Protein AF-A0A5E4DDS3-F1 (afdb_monomer_lite)

Secondary structure (DSSP, 8-state):
----EEEEEEEEE-SS--TTS-PEEEEEEEE--HH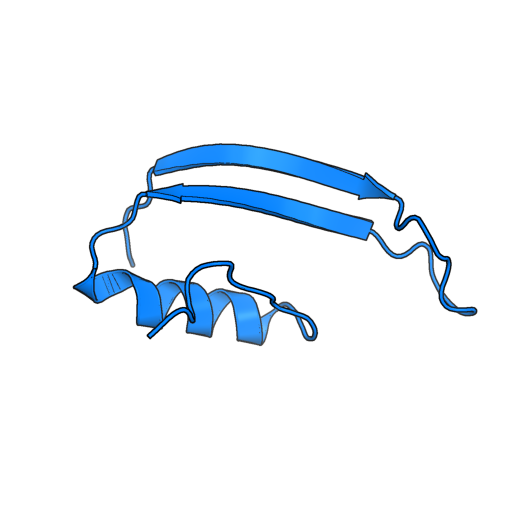HHHHHHHHHHHH-S----TT---

Foldseek 3Di:
DFDKAWPDWDWDQDPDDPPPDRDIDIDTDIDTPPVCVVVVVVVVVVVDVDDDDPPPDD

Sequence (58 aa):
TFEAKIHHLETRPAQRPRAESPHLEYFVRFEVPSGDLAALLSSVRRVSDDVRSAGEDK

InterPro domains:
  IPR049321 Tyrosine 3-monooxygenase-like, ACT domain [PF21417] (1-44)

Structure (mmCIF, N/CA/C/O backbone):
data_AF-A0A5E4DDS3-F1
#
_entry.id   AF-A0A5E4DDS3-F1
#
loop_
_atom_site.group_PDB
_atom_site.id
_atom_site.type_symbol
_atom_site.label_atom_id
_atom_site.label_alt_id
_atom_site.label_comp_id
_atom_site.label_asym_id
_atom_site.label_entity_id
_atom_site.label_seq_id
_atom_site.pdbx_PDB_ins_code
_atom_site.Cartn_x
_atom_site.Cartn_y
_atom_site.Cartn_z
_atom_site.occupancy
_atom_site.B_iso_or_equiv
_atom_site.auth_seq_id
_atom_site.auth_comp_id
_atom_site.auth_asym_id
_atom_site.auth_atom_id
_atom_site.pdbx_PDB_model_num
ATOM 1 N N . THR A 1 1 ? -10.458 -5.932 3.270 1.00 74.56 1 THR A N 1
ATOM 2 C CA . THR A 1 1 ? -10.342 -4.700 2.469 1.00 74.56 1 THR A CA 1
ATOM 3 C C . THR A 1 1 ? -10.021 -3.572 3.408 1.00 74.56 1 THR A C 1
ATOM 5 O O . THR A 1 1 ? -10.657 -3.515 4.449 1.00 74.56 1 THR A O 1
ATOM 8 N N . PHE A 1 2 ? -9.030 -2.752 3.074 1.00 84.19 2 PHE A N 1
ATOM 9 C CA . PHE A 1 2 ? -8.647 -1.564 3.836 1.00 84.19 2 PHE A CA 1
ATOM 10 C C . PHE A 1 2 ? -8.941 -0.318 2.995 1.00 84.19 2 PHE A C 1
ATOM 12 O O . PHE A 1 2 ? -8.972 -0.396 1.764 1.00 84.19 2 PHE A O 1
ATOM 19 N N . GLU A 1 3 ? -9.109 0.823 3.653 1.00 89.06 3 GLU A N 1
ATOM 20 C CA . GLU A 1 3 ? -9.086 2.133 3.004 1.00 89.06 3 GLU A CA 1
ATOM 21 C C . GLU A 1 3 ? -7.759 2.819 3.312 1.00 89.06 3 GLU A C 1
ATOM 23 O O . GLU A 1 3 ? -7.332 2.894 4.464 1.00 89.06 3 GLU A O 1
ATOM 28 N N . ALA A 1 4 ? -7.096 3.311 2.269 1.00 90.00 4 ALA A N 1
ATOM 29 C CA . ALA A 1 4 ? -5.856 4.060 2.386 1.00 90.00 4 ALA A CA 1
ATOM 30 C C . ALA A 1 4 ? -5.936 5.311 1.511 1.00 90.00 4 ALA A C 1
ATOM 32 O O . ALA A 1 4 ? -6.440 5.270 0.386 1.00 90.00 4 ALA A O 1
ATOM 33 N N . LYS A 1 5 ? -5.407 6.424 2.016 1.00 93.81 5 LYS A N 1
ATOM 34 C CA . LYS A 1 5 ? -5.255 7.659 1.248 1.00 93.81 5 LYS A CA 1
ATOM 35 C C . LYS A 1 5 ? -3.863 7.697 0.651 1.00 93.81 5 LYS A C 1
ATOM 37 O O . LYS A 1 5 ? -2.872 7.713 1.373 1.00 93.81 5 LYS A O 1
ATOM 42 N N . ILE A 1 6 ? -3.783 7.735 -0.672 1.00 93.81 6 ILE A N 1
ATOM 43 C CA . ILE A 1 6 ? -2.510 7.870 -1.378 1.00 93.81 6 ILE A CA 1
ATOM 44 C C . ILE A 1 6 ? -2.201 9.363 -1.499 1.00 93.81 6 ILE A C 1
ATOM 46 O O . ILE A 1 6 ? -2.923 10.102 -2.163 1.00 93.81 6 ILE A O 1
ATOM 50 N N . HIS A 1 7 ? -1.126 9.810 -0.857 1.00 93.88 7 HIS A N 1
ATOM 51 C CA . HIS A 1 7 ? -0.632 11.185 -0.966 1.00 93.88 7 HIS A CA 1
ATOM 52 C C . HIS A 1 7 ? 0.259 11.371 -2.190 1.00 93.88 7 HIS A C 1
ATOM 54 O O . HIS A 1 7 ? 0.298 12.449 -2.777 1.00 93.88 7 HIS A O 1
ATOM 60 N N . HIS A 1 8 ? 1.018 10.334 -2.539 1.00 93.62 8 HIS A N 1
ATOM 61 C CA . HIS A 1 8 ? 1.943 10.359 -3.658 1.00 93.62 8 HIS A CA 1
ATOM 62 C C . HIS A 1 8 ? 2.143 8.946 -4.195 1.00 93.62 8 HIS A C 1
ATOM 64 O O . HIS A 1 8 ? 2.344 8.016 -3.415 1.00 93.62 8 HIS A O 1
ATOM 70 N N . LEU A 1 9 ? 2.103 8.805 -5.515 1.00 92.69 9 LEU A N 1
ATOM 71 C CA . LEU A 1 9 ? 2.461 7.592 -6.233 1.00 92.69 9 LEU A CA 1
ATOM 72 C C . LEU A 1 9 ? 3.345 8.005 -7.397 1.00 92.69 9 LEU A C 1
ATOM 74 O O . LEU A 1 9 ? 2.962 8.852 -8.204 1.00 92.69 9 LEU A O 1
ATOM 78 N N . GLU A 1 10 ? 4.507 7.387 -7.481 1.00 92.56 10 GLU A N 1
ATOM 79 C CA . GLU A 1 10 ? 5.465 7.659 -8.527 1.00 92.56 10 GLU A CA 1
ATOM 80 C C . GLU A 1 10 ? 6.076 6.364 -9.040 1.00 92.56 10 GLU A C 1
ATOM 82 O O . GLU A 1 10 ? 6.387 5.451 -8.274 1.00 92.56 10 GLU A O 1
ATOM 87 N N . THR A 1 11 ? 6.268 6.316 -10.354 1.00 90.94 11 THR A N 1
ATOM 88 C CA . THR A 1 11 ? 6.977 5.245 -11.042 1.00 90.94 11 THR A CA 1
ATOM 89 C C . THR A 1 11 ? 8.208 5.844 -11.696 1.00 90.94 11 THR A C 1
ATOM 91 O O . THR A 1 11 ? 8.099 6.770 -12.502 1.00 90.94 11 THR A O 1
ATOM 94 N N . ARG A 1 12 ? 9.383 5.324 -11.351 1.00 88.56 12 ARG A N 1
ATOM 95 C CA . ARG A 1 12 ? 10.656 5.754 -11.927 1.00 88.56 12 ARG A CA 1
ATOM 96 C C . ARG A 1 12 ? 11.382 4.566 -12.551 1.00 88.56 12 ARG A C 1
ATOM 98 O O . ARG A 1 12 ? 11.265 3.449 -12.051 1.00 88.56 12 ARG A O 1
ATOM 105 N N . PRO A 1 13 ? 12.151 4.778 -13.628 1.00 83.88 13 PRO A N 1
ATOM 106 C CA . PRO A 1 13 ? 13.121 3.783 -14.054 1.00 83.88 13 PRO A CA 1
ATOM 107 C C . PRO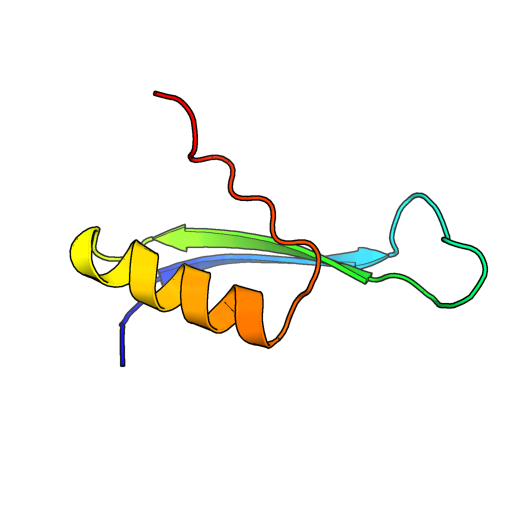 A 1 13 ? 14.175 3.617 -12.957 1.00 83.88 13 PRO A C 1
ATOM 109 O O . PRO A 1 13 ? 14.626 4.605 -12.372 1.00 83.88 13 PRO A O 1
ATOM 112 N N . ALA A 1 14 ? 14.566 2.378 -12.681 1.00 76.81 14 ALA A N 1
ATOM 113 C CA . ALA A 1 14 ? 15.566 2.102 -11.670 1.00 76.81 14 ALA A CA 1
ATOM 114 C C . ALA A 1 14 ? 16.900 2.737 -12.054 1.00 76.81 14 ALA A C 1
ATOM 116 O O . ALA A 1 14 ? 17.387 2.558 -13.173 1.00 76.81 14 ALA A O 1
ATOM 117 N N . GLN A 1 15 ? 17.528 3.437 -11.107 1.00 66.31 15 GLN A N 1
ATOM 118 C CA . GLN A 1 15 ? 18.815 4.105 -11.354 1.00 66.31 15 GLN A CA 1
ATOM 119 C C . GLN A 1 15 ? 19.952 3.129 -11.689 1.00 66.31 15 GLN A C 1
ATOM 121 O O . GLN A 1 15 ? 20.950 3.530 -12.287 1.00 66.31 15 GLN A O 1
ATOM 126 N N . ARG A 1 16 ? 19.827 1.849 -11.312 1.00 63.91 16 ARG A N 1
ATOM 127 C CA . ARG A 1 16 ? 20.760 0.792 -11.716 1.00 63.91 16 ARG A CA 1
ATOM 128 C C . ARG A 1 16 ? 19.998 -0.321 -12.424 1.00 63.91 16 ARG A C 1
ATOM 130 O O . ARG A 1 16 ? 19.228 -1.020 -11.762 1.00 63.91 16 ARG A O 1
ATOM 137 N N . PRO A 1 17 ? 20.231 -0.544 -13.726 1.00 56.97 17 PRO A N 1
ATOM 138 C CA . PRO A 1 17 ? 19.734 -1.743 -14.373 1.00 56.97 17 PRO A CA 1
ATOM 139 C C . PRO A 1 17 ? 20.432 -2.950 -13.733 1.00 56.97 17 PRO A C 1
ATOM 141 O O . PRO A 1 17 ? 21.647 -3.111 -13.841 1.00 56.97 17 PRO A O 1
ATOM 144 N N . ARG A 1 18 ? 19.679 -3.802 -13.030 1.00 60.34 18 ARG A N 1
ATOM 145 C CA . ARG A 1 18 ? 20.094 -5.201 -12.877 1.00 60.34 18 ARG A CA 1
ATOM 146 C C . ARG A 1 18 ? 19.975 -5.837 -14.261 1.00 60.34 18 ARG A C 1
ATOM 148 O O . ARG A 1 18 ? 19.079 -5.486 -15.022 1.00 60.34 18 ARG A O 1
ATOM 155 N N . ALA A 1 19 ? 20.932 -6.691 -14.598 1.00 57.38 19 ALA A N 1
ATOM 156 C CA . ALA A 1 19 ? 21.336 -7.019 -15.966 1.00 57.38 19 ALA A CA 1
ATOM 157 C C . ALA A 1 19 ? 20.255 -7.617 -16.897 1.00 57.38 19 ALA A C 1
ATOM 159 O O . ALA A 1 19 ? 20.554 -7.880 -18.056 1.00 57.38 19 ALA A O 1
ATOM 160 N N . GLU A 1 20 ? 19.022 -7.835 -16.435 1.00 59.00 20 GLU A N 1
ATOM 161 C CA . GLU A 1 20 ? 18.072 -8.723 -17.111 1.00 59.00 20 GLU A CA 1
ATOM 162 C C . GLU A 1 20 ? 16.675 -8.115 -17.336 1.00 59.00 20 GLU A C 1
ATOM 164 O O . GLU A 1 20 ? 15.840 -8.753 -17.972 1.00 59.00 20 GLU A O 1
ATOM 169 N N . SER A 1 21 ? 16.374 -6.887 -16.883 1.00 57.38 21 SER A N 1
ATOM 170 C CA . SER A 1 21 ? 15.063 -6.240 -17.121 1.00 57.38 21 SER A CA 1
ATOM 171 C C . SER A 1 21 ? 15.101 -4.719 -16.908 1.00 57.38 21 SER A C 1
ATOM 173 O O . SER A 1 21 ? 15.893 -4.245 -16.092 1.00 57.38 21 SER A O 1
ATOM 175 N N . PRO A 1 22 ? 14.232 -3.916 -17.559 1.00 61.53 22 PRO A N 1
ATOM 176 C CA . PRO A 1 22 ? 13.990 -2.544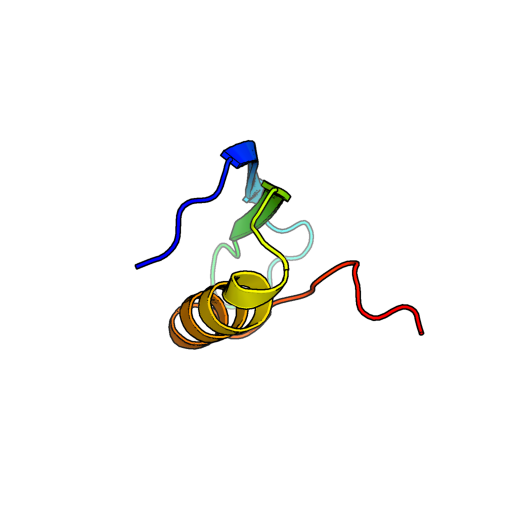 -17.127 1.00 61.53 22 PRO A CA 1
ATOM 177 C C . PRO A 1 22 ? 13.329 -2.586 -15.743 1.00 61.53 22 PRO A C 1
ATOM 179 O O . PRO A 1 22 ? 12.119 -2.754 -15.612 1.00 61.53 22 PRO A O 1
ATOM 182 N N . HIS A 1 23 ? 14.139 -2.495 -14.692 1.00 74.38 23 HIS A N 1
ATOM 183 C CA . HIS A 1 23 ? 13.640 -2.423 -13.327 1.00 74.38 23 HIS A CA 1
ATOM 184 C C . HIS A 1 23 ? 12.895 -1.093 -13.161 1.00 74.38 23 HIS A C 1
ATOM 186 O O . HIS A 1 23 ? 13.457 -0.035 -13.428 1.00 74.38 23 HIS A O 1
ATOM 192 N N . LEU A 1 24 ? 11.620 -1.144 -12.775 1.0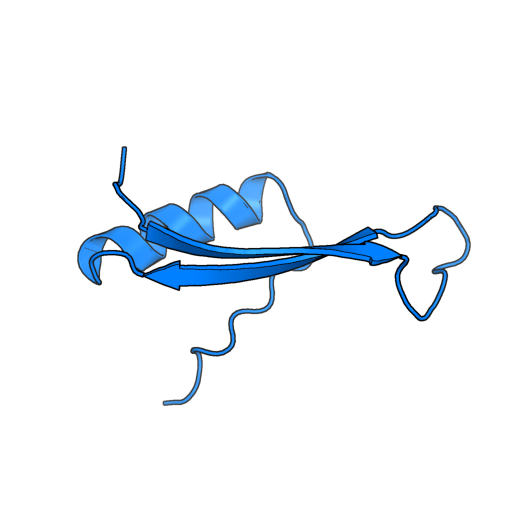0 82.69 24 LEU A N 1
ATOM 193 C CA . LEU A 1 24 ? 10.839 0.029 -12.384 1.00 82.69 24 LEU A CA 1
ATOM 194 C C . LEU A 1 24 ? 10.803 0.093 -10.859 1.00 82.69 24 LEU A C 1
ATOM 196 O O . LEU A 1 24 ? 10.502 -0.901 -10.200 1.00 82.69 24 LEU A O 1
ATOM 200 N N . GLU A 1 25 ? 11.106 1.261 -10.310 1.00 86.00 25 GLU A N 1
ATOM 201 C CA . GLU A 1 25 ? 10.965 1.564 -8.891 1.00 86.00 25 GLU A CA 1
ATOM 202 C C . GLU A 1 25 ? 9.641 2.298 -8.668 1.00 86.00 25 GLU A C 1
ATOM 204 O O . GLU A 1 25 ? 9.283 3.212 -9.417 1.00 86.00 25 GLU A O 1
ATOM 209 N N . TYR A 1 26 ? 8.915 1.898 -7.626 1.00 88.06 26 TYR A N 1
ATOM 210 C CA . TYR A 1 26 ? 7.660 2.526 -7.231 1.00 88.06 26 TYR A CA 1
ATOM 211 C C . TYR A 1 26 ? 7.828 3.180 -5.867 1.00 88.06 26 TYR A C 1
ATOM 213 O O . TYR A 1 26 ? 8.196 2.521 -4.895 1.00 88.06 26 TYR A O 1
ATOM 221 N N . PHE A 1 27 ? 7.513 4.469 -5.792 1.00 89.69 27 PHE A N 1
ATOM 222 C CA . PHE A 1 27 ? 7.501 5.226 -4.548 1.00 89.69 27 PHE A CA 1
ATOM 223 C C . PHE A 1 27 ? 6.064 5.594 -4.209 1.00 89.69 27 PHE A C 1
ATOM 225 O O . PHE A 1 27 ? 5.378 6.256 -4.988 1.00 89.69 27 PHE A O 1
ATOM 232 N N . VAL A 1 28 ? 5.604 5.156 -3.037 1.00 91.12 28 VAL A N 1
ATOM 233 C CA . VAL A 1 28 ? 4.246 5.429 -2.562 1.00 91.12 28 VAL A CA 1
ATOM 234 C C . VAL A 1 28 ? 4.312 6.066 -1.186 1.00 91.12 28 VAL A C 1
ATOM 236 O O . VAL A 1 28 ? 4.887 5.502 -0.257 1.00 91.12 28 VAL A O 1
ATOM 239 N N . ARG A 1 29 ? 3.684 7.232 -1.043 1.00 91.50 29 ARG A N 1
ATOM 240 C CA . ARG A 1 29 ? 3.391 7.851 0.250 1.00 91.50 29 ARG A CA 1
ATOM 241 C C . ARG A 1 29 ? 1.897 7.738 0.489 1.00 91.50 29 ARG A C 1
ATOM 243 O O . ARG A 1 29 ? 1.110 8.233 -0.316 1.00 91.50 29 ARG A O 1
ATOM 250 N N . PHE A 1 30 ? 1.507 7.117 1.591 1.00 91.50 30 PHE A N 1
ATOM 251 C CA . PHE A 1 30 ? 0.106 6.889 1.919 1.00 91.50 30 PHE A CA 1
ATOM 252 C C . PHE A 1 30 ? -0.146 7.029 3.421 1.00 91.50 30 PHE A C 1
ATOM 254 O O . PHE A 1 30 ? 0.780 6.972 4.228 1.00 91.50 30 PHE A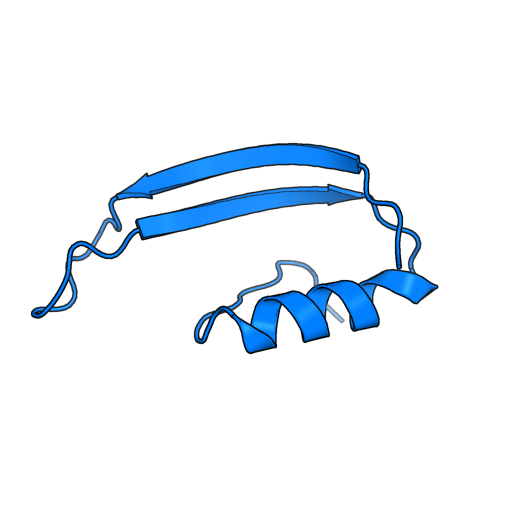 O 1
ATOM 261 N N . GLU A 1 31 ? -1.414 7.194 3.763 1.00 92.00 31 GLU A N 1
ATOM 262 C CA . GLU A 1 31 ? -1.963 7.111 5.110 1.00 92.00 31 GLU A CA 1
ATOM 263 C C . GLU A 1 31 ? -2.958 5.950 5.148 1.00 92.00 31 GLU A C 1
ATOM 265 O O . GLU A 1 31 ? -3.768 5.776 4.235 1.00 92.00 31 GLU A O 1
ATOM 270 N N . VAL A 1 32 ? -2.888 5.144 6.202 1.00 91.94 32 VAL A N 1
ATOM 271 C CA . VAL A 1 32 ? -3.778 4.006 6.446 1.00 91.94 32 VAL A CA 1
ATOM 272 C C . VAL A 1 32 ? -3.997 3.883 7.957 1.00 91.94 32 VAL A C 1
ATOM 274 O O . VAL A 1 32 ? -3.084 4.231 8.717 1.00 91.94 32 VAL A O 1
ATOM 277 N N . PRO A 1 33 ? -5.160 3.399 8.431 1.00 91.38 33 PRO A N 1
ATOM 278 C CA . PRO A 1 33 ? -5.325 3.060 9.838 1.00 91.38 33 PRO A CA 1
ATOM 279 C C . PRO A 1 33 ? -4.227 2.095 10.302 1.00 91.38 33 PRO A C 1
ATOM 281 O O . PRO A 1 33 ? -3.868 1.154 9.593 1.00 91.38 33 PRO A O 1
ATOM 284 N N . SER A 1 34 ? -3.693 2.299 11.508 1.00 86.19 34 SER A N 1
ATOM 285 C CA . SER A 1 34 ? -2.569 1.500 12.022 1.00 86.19 34 SER A CA 1
ATOM 286 C C . SER A 1 34 ? -2.872 -0.003 12.079 1.00 86.19 34 SER A C 1
ATOM 288 O O . SER A 1 34 ? -1.981 -0.812 11.827 1.00 86.19 34 SER A O 1
ATOM 290 N N . GLY A 1 35 ? -4.129 -0.381 12.336 1.00 88.44 35 GLY A N 1
ATOM 291 C CA . GLY A 1 35 ? -4.583 -1.776 12.320 1.00 88.44 35 GLY A CA 1
ATOM 292 C C . GLY A 1 35 ? -4.541 -2.439 10.937 1.00 88.44 35 GLY A C 1
ATOM 293 O O . GLY A 1 35 ? -4.395 -3.655 10.847 1.00 88.44 35 GLY A O 1
ATOM 294 N N . ASP A 1 36 ? -4.602 -1.649 9.864 1.00 90.56 36 ASP A N 1
ATOM 295 C CA . ASP A 1 36 ? -4.617 -2.126 8.478 1.00 90.56 36 ASP A CA 1
ATOM 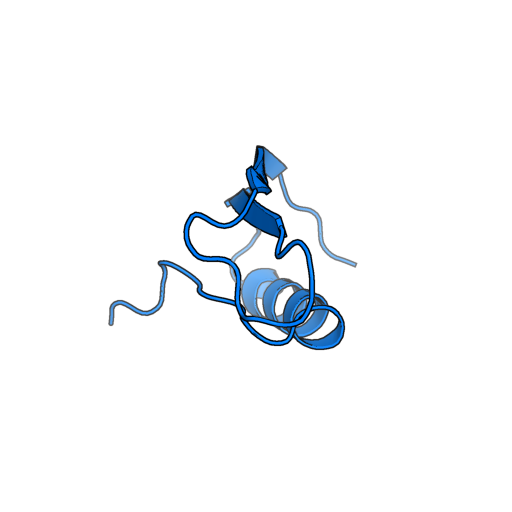296 C C . ASP A 1 36 ? -3.226 -2.112 7.822 1.00 90.56 36 ASP A C 1
ATOM 298 O O . ASP A 1 36 ? -3.025 -2.747 6.783 1.00 90.56 36 ASP A O 1
ATOM 302 N N . LEU A 1 37 ? -2.236 -1.446 8.433 1.00 88.19 37 LEU A N 1
ATOM 303 C CA . LEU A 1 37 ? -0.877 -1.331 7.892 1.00 88.19 37 LEU A CA 1
ATOM 304 C C . LEU A 1 37 ? -0.247 -2.705 7.619 1.00 88.19 37 LEU A C 1
ATOM 306 O O . LEU A 1 37 ? 0.312 -2.931 6.546 1.00 88.19 37 LEU A O 1
ATOM 310 N N . ALA A 1 38 ? -0.377 -3.649 8.553 1.00 88.50 38 ALA A N 1
ATOM 311 C CA . ALA A 1 38 ? 0.165 -4.998 8.392 1.00 88.50 38 ALA A CA 1
ATOM 312 C C . ALA A 1 38 ? -0.501 -5.762 7.233 1.00 88.50 38 ALA A C 1
ATOM 314 O O . ALA A 1 38 ? 0.175 -6.476 6.485 1.00 88.50 38 ALA A O 1
ATOM 315 N N . ALA A 1 39 ? -1.814 -5.591 7.050 1.00 90.25 39 ALA A N 1
ATOM 316 C CA . ALA A 1 39 ? -2.567 -6.222 5.968 1.00 90.25 39 ALA A CA 1
ATOM 317 C C . ALA A 1 39 ? -2.197 -5.630 4.598 1.00 90.25 39 ALA A C 1
ATOM 319 O O . ALA A 1 39 ? -2.014 -6.377 3.630 1.00 90.25 39 ALA A O 1
ATOM 320 N N . LEU A 1 40 ? -2.025 -4.306 4.526 1.00 89.88 40 LEU A N 1
ATOM 321 C CA . LEU A 1 40 ? -1.525 -3.609 3.343 1.00 89.88 40 LEU A CA 1
ATOM 322 C C . LEU A 1 40 ? -0.122 -4.104 2.970 1.00 89.88 40 LEU A C 1
ATOM 324 O O . LEU A 1 40 ? 0.072 -4.583 1.853 1.00 89.88 40 LEU A O 1
ATOM 328 N N . LEU A 1 41 ? 0.838 -4.055 3.901 1.00 87.88 41 LEU A N 1
ATOM 329 C CA . LEU A 1 41 ? 2.223 -4.478 3.653 1.00 87.88 41 LEU A CA 1
ATOM 330 C C . LEU A 1 41 ? 2.301 -5.946 3.224 1.00 87.88 41 LEU A C 1
ATOM 332 O O . LEU A 1 41 ? 3.002 -6.273 2.266 1.00 87.88 41 LEU A O 1
ATOM 336 N N . SER A 1 42 ? 1.521 -6.819 3.868 1.00 89.19 42 SER A N 1
ATOM 337 C CA . SER A 1 42 ? 1.427 -8.232 3.485 1.00 89.19 42 SER A CA 1
ATOM 338 C C . SER A 1 42 ? 0.891 -8.412 2.066 1.00 89.19 42 SER A C 1
ATOM 340 O O . SER A 1 42 ? 1.358 -9.283 1.337 1.00 89.19 42 SER A O 1
ATOM 342 N N . SER A 1 43 ? -0.079 -7.593 1.654 1.00 90.00 43 SER A N 1
ATOM 343 C CA . SER A 1 43 ? -0.643 -7.642 0.301 1.00 90.00 43 SER A CA 1
ATOM 344 C C . SER A 1 43 ? 0.369 -7.175 -0.746 1.00 90.00 43 SER A C 1
ATOM 346 O O . SER A 1 43 ? 0.505 -7.818 -1.784 1.00 90.00 43 SER A O 1
ATOM 348 N N . VAL A 1 44 ? 1.131 -6.116 -0.453 1.00 89.62 44 VAL A N 1
ATOM 349 C CA . VAL A 1 44 ? 2.186 -5.603 -1.344 1.00 89.62 44 VAL A CA 1
ATOM 350 C C . VAL A 1 44 ? 3.332 -6.611 -1.475 1.00 89.62 44 VAL A C 1
ATOM 352 O O . VAL A 1 44 ? 3.772 -6.893 -2.584 1.00 89.62 44 VAL A O 1
ATOM 355 N N . ARG A 1 45 ? 3.768 -7.239 -0.376 1.00 88.44 45 ARG A N 1
ATOM 356 C CA . ARG A 1 45 ? 4.838 -8.256 -0.391 1.00 88.44 45 ARG A CA 1
ATOM 357 C C . ARG A 1 45 ? 4.479 -9.510 -1.204 1.00 88.44 45 ARG A C 1
ATOM 359 O O . ARG A 1 45 ? 5.369 -10.214 -1.658 1.00 88.44 45 ARG A O 1
ATOM 366 N N . ARG A 1 46 ? 3.190 -9.806 -1.413 1.00 89.62 46 ARG A N 1
ATOM 367 C CA . ARG A 1 46 ? 2.761 -10.923 -2.280 1.00 89.62 46 ARG A CA 1
ATOM 368 C C . ARG A 1 46 ? 2.960 -10.647 -3.768 1.00 89.62 46 ARG A C 1
ATOM 370 O O . ARG A 1 46 ? 3.051 -11.596 -4.536 1.00 89.62 46 ARG A O 1
ATOM 377 N N . VAL A 1 47 ? 2.969 -9.378 -4.169 1.00 87.06 47 VAL A N 1
ATOM 378 C CA . VAL A 1 47 ? 3.093 -8.964 -5.577 1.00 87.06 47 VAL A CA 1
ATOM 379 C C . VAL A 1 47 ? 4.453 -8.341 -5.892 1.00 87.06 47 VAL A C 1
ATOM 381 O O . VAL A 1 47 ? 4.785 -8.176 -7.063 1.00 87.06 47 VAL A O 1
ATOM 384 N N . SER A 1 48 ? 5.245 -8.040 -4.860 1.00 83.25 48 SER A N 1
ATOM 385 C CA . SER A 1 48 ? 6.549 -7.391 -4.962 1.00 83.25 48 SER A CA 1
ATOM 386 C C . SER A 1 48 ? 7.567 -8.068 -4.046 1.00 83.25 48 SER A C 1
ATOM 388 O O . SER A 1 48 ? 7.344 -8.188 -2.842 1.00 83.25 48 SER A O 1
ATOM 390 N N . ASP A 1 49 ? 8.709 -8.452 -4.611 1.00 74.56 49 ASP A N 1
ATOM 391 C CA . ASP A 1 49 ? 9.789 -9.137 -3.889 1.00 74.56 49 ASP A CA 1
ATOM 392 C C . ASP A 1 49 ? 10.581 -8.164 -2.978 1.00 74.56 49 ASP A C 1
ATOM 394 O O . ASP A 1 49 ? 10.722 -8.384 -1.772 1.00 74.56 49 ASP A O 1
ATOM 398 N N . ASP A 1 50 ? 10.981 -6.999 -3.509 1.00 78.81 50 ASP A N 1
ATOM 399 C CA . ASP A 1 50 ? 11.699 -5.946 -2.770 1.00 78.81 50 ASP A CA 1
ATOM 400 C C . ASP A 1 50 ? 10.722 -4.846 -2.318 1.00 78.81 50 ASP A C 1
ATOM 402 O O . ASP A 1 50 ? 10.388 -3.924 -3.058 1.00 78.81 50 ASP A O 1
ATOM 406 N N . VAL A 1 51 ? 10.225 -4.966 -1.086 1.00 82.31 51 VAL A N 1
ATOM 407 C CA . VAL A 1 51 ? 9.428 -3.926 -0.416 1.00 82.31 51 VAL A CA 1
ATOM 408 C C . VAL A 1 51 ? 10.272 -3.329 0.697 1.00 82.31 51 VAL A C 1
ATOM 410 O O . VAL A 1 51 ? 10.721 -4.057 1.587 1.00 82.31 51 VAL A O 1
ATOM 413 N N . ARG A 1 52 ? 10.464 -2.008 0.652 1.00 81.56 52 ARG A N 1
ATOM 414 C CA . ARG A 1 52 ? 11.146 -1.226 1.686 1.00 81.56 52 ARG A CA 1
ATOM 415 C C . ARG A 1 52 ? 10.171 -0.216 2.268 1.00 81.56 52 ARG A C 1
ATOM 417 O O . ARG A 1 52 ? 9.723 0.689 1.569 1.00 81.56 52 ARG A O 1
ATOM 424 N N . SER A 1 53 ? 9.837 -0.370 3.541 1.00 74.25 53 SER A N 1
ATOM 425 C CA . SER A 1 53 ? 9.024 0.592 4.283 1.00 74.25 53 SER A CA 1
ATOM 426 C C . SER A 1 53 ? 9.921 1.485 5.133 1.00 74.25 53 SER A C 1
ATOM 428 O O . SER A 1 53 ? 10.738 0.989 5.898 1.00 74.25 53 SER A O 1
ATOM 430 N N . ALA A 1 54 ? 9.730 2.803 5.055 1.00 61.94 54 ALA A N 1
ATOM 431 C CA . ALA A 1 54 ? 10.473 3.789 5.850 1.00 61.94 54 ALA A CA 1
ATOM 432 C C . ALA A 1 54 ? 10.078 3.827 7.348 1.00 61.94 54 ALA A C 1
ATOM 434 O O . ALA A 1 54 ? 10.451 4.757 8.050 1.00 61.94 54 ALA A O 1
ATOM 435 N N . GLY A 1 55 ? 9.281 2.862 7.821 1.00 55.84 55 GLY A N 1
ATOM 436 C CA . GLY A 1 55 ? 8.644 2.865 9.143 1.00 55.84 55 GLY A CA 1
ATOM 437 C C . GLY A 1 55 ? 9.087 1.744 10.087 1.00 55.84 55 GLY A C 1
ATOM 438 O O . GLY A 1 55 ? 8.399 1.504 11.071 1.00 55.84 55 GLY A O 1
ATOM 439 N N . GLU A 1 56 ? 10.190 1.048 9.801 1.00 47.47 56 GLU A N 1
ATOM 440 C CA . GLU A 1 56 ? 10.888 0.224 10.802 1.00 47.47 56 GLU A CA 1
ATOM 441 C C . GLU A 1 56 ? 12.009 1.054 11.444 1.00 47.47 56 GLU A C 1
ATOM 443 O O . GLU A 1 56 ? 13.188 0.766 11.275 1.00 47.47 56 GLU A O 1
ATOM 448 N N . ASP A 1 57 ? 11.641 2.125 12.144 1.00 36.25 57 ASP A N 1
ATOM 449 C CA . ASP A 1 57 ? 12.514 2.757 13.135 1.00 36.25 57 ASP A CA 1
ATOM 450 C C . ASP A 1 57 ? 11.829 2.539 14.488 1.00 36.25 57 ASP A C 1
ATOM 452 O O . ASP A 1 57 ? 10.713 3.018 14.718 1.00 36.25 57 ASP A O 1
ATOM 456 N N . LYS A 1 58 ? 12.432 1.685 15.316 1.00 35.91 58 LYS A N 1
ATOM 457 C CA . LYS A 1 58 ? 12.030 1.426 16.698 1.00 35.91 58 LYS A CA 1
ATOM 458 C C . LYS A 1 58 ? 13.188 1.782 17.611 1.00 35.91 58 LYS A C 1
ATOM 460 O O . LYS A 1 58 ? 14.302 1.291 17.325 1.00 35.91 58 LYS A O 1
#

pLDDT: mean 80.13, std 14.83, range [35.91, 93.88]

Organism: Marmota monax (NCBI:txid9995)

Radius of gyration: 13.19 Å; chains: 1; bounding box: 32×22×34 Å